Protein AF-A0A501WEY7-F1 (afdb_monomer)

Secondary structure (DSSP, 8-state):
---TTTTSPP-TTSPP--EEEE---SSPPPSS--SEEEEEE-EEEEEEETTS-EEEEEEEPTTEEE---EEEE-STT---EEEEEE-

Sequence (87 aa):
MTDLFKHHARGLSSPAENAVAIVPDDAADLATAPRALFVGQGGDLALTLLGGDTVTFGNVPAGSLLPVRAIRVRASGTTAARILGLW

Organism: NCBI:txid2589815

Mean predicted aligned error: 2.23 Å

Foldseek 3Di:
DDDPCPPPDDDLPDFFPDKDFDDAAAPDWDPAFFQKKAFQQWAKWWFQAPVRDTDIDGGGHHRDIGRTGGRGGHPPRDPTHRMMGTD

pLDDT: mean 97.82, std 1.47, range [87.88, 98.88]

Nearest PDB structures (foldseek):
  6tb9-assembly1_E3  TM=9.503E-01  e=1.795E-08  Rhodobacter capsulatus
  8cjz-assembly1_h  TM=7.562E-01  e=4.131E-04  Ribes
  6hq4-assembly1_B  TM=4.101E-01  e=2.364E-01  Bdellovibrio bacteriovorus HD100
  6hq4-assembly1_A  TM=3.929E-01  e=2.232E-01  Bdellovibrio bacteriovorus HD100
  6hq3-assembly1_A  TM=4.071E-01  e=5.621E-01  Bdellovibrio bacteriovorus HD100

Radius of gyration: 13.61 Å; Cα contacts (8 Å, |Δi|>4): 203; chains: 1; bounding box: 27×24×42 Å

Solvent-accessible surface area (backbone atoms only — not comparable to full-atom values): 4894 Å² total; per-residue (Å²): 135,89,68,92,59,78,84,58,87,83,56,87,86,48,84,62,85,45,74,43,83,54,78,59,31,78,86,56,66,51,98,64,62,27,49,22,36,38,26,60,33,41,27,23,44,16,33,30,32,73,91,70,53,72,51,67,46,71,70,40,54,54,72,38,76,43,82,46,43,37,32,24,46,24,40,70,72,35,64,37,37,70,31,29,35,27,66

InterPro domains:
  IPR061180 Spike base protein Rcc01079-like [NF048002] (3-87)

Structure (mmCIF, N/CA/C/O backbone):
data_AF-A0A501WEY7-F1
#
_entry.id   AF-A0A501WEY7-F1
#
loop_
_atom_site.group_PDB
_atom_site.id
_atom_site.type_symbol
_atom_site.label_atom_id
_atom_site.label_alt_id
_atom_site.label_comp_id
_atom_site.label_asym_id
_atom_site.label_entity_id
_atom_site.label_seq_id
_atom_site.pdbx_PDB_ins_code
_atom_site.Cartn_x
_atom_site.Cartn_y
_atom_site.Cartn_z
_atom_site.occupancy
_atom_site.B_iso_or_equiv
_atom_site.auth_seq_id
_atom_site.auth_comp_id
_atom_site.auth_asym_id
_atom_site.auth_atom_id
_atom_site.pdbx_PDB_model_num
ATOM 1 N N . MET A 1 1 ? 0.137 -4.310 -28.691 1.00 87.88 1 MET A N 1
ATOM 2 C CA . MET A 1 1 ? 0.615 -2.974 -28.280 1.00 87.88 1 MET A CA 1
ATOM 3 C C . MET A 1 1 ? 2.128 -2.962 -28.399 1.00 87.88 1 MET A C 1
ATOM 5 O O . MET A 1 1 ? 2.742 -3.944 -27.998 1.00 87.88 1 MET A O 1
ATOM 9 N N . THR A 1 2 ? 2.718 -1.914 -28.969 1.00 95.88 2 THR A N 1
ATOM 10 C CA . THR A 1 2 ? 4.180 -1.775 -29.035 1.00 95.88 2 THR A CA 1
ATOM 11 C C . THR A 1 2 ? 4.658 -1.046 -27.786 1.00 95.88 2 THR A C 1
ATOM 13 O O . THR A 1 2 ? 4.274 0.100 -27.573 1.00 95.88 2 THR A O 1
ATOM 16 N N . ASP A 1 3 ? 5.479 -1.706 -26.972 1.00 95.81 3 ASP A N 1
ATOM 17 C CA . ASP A 1 3 ? 6.149 -1.086 -25.827 1.00 95.81 3 ASP A CA 1
ATOM 18 C C . ASP A 1 3 ? 7.549 -0.607 -26.239 1.00 95.81 3 ASP A C 1
ATOM 20 O O . ASP A 1 3 ? 8.437 -1.413 -26.539 1.00 95.81 3 ASP A O 1
ATOM 24 N N . LEU A 1 4 ? 7.728 0.715 -26.275 1.00 96.94 4 LEU A N 1
ATOM 25 C CA . LEU A 1 4 ? 9.000 1.361 -26.606 1.00 96.94 4 LEU A CA 1
ATOM 26 C C . LEU A 1 4 ? 10.041 1.221 -25.486 1.00 96.94 4 LEU A C 1
ATOM 28 O O . LEU A 1 4 ? 11.232 1.364 -25.747 1.00 96.94 4 LEU A O 1
ATOM 32 N N . PHE A 1 5 ? 9.611 0.901 -24.263 1.00 95.69 5 PHE A N 1
ATOM 33 C CA . PHE A 1 5 ? 10.462 0.811 -23.080 1.00 95.69 5 PHE A CA 1
ATOM 34 C C . PHE A 1 5 ? 10.801 -0.630 -22.687 1.00 95.69 5 PHE A C 1
ATOM 36 O O . PHE A 1 5 ? 11.502 -0.838 -21.701 1.00 95.69 5 PHE A O 1
ATOM 43 N N . LYS A 1 6 ? 10.412 -1.632 -23.487 1.00 95.62 6 LYS A N 1
ATOM 44 C CA . LYS A 1 6 ? 10.594 -3.066 -23.182 1.00 95.62 6 LYS A CA 1
ATOM 45 C C . LYS A 1 6 ? 12.036 -3.508 -22.891 1.00 95.62 6 LYS A C 1
ATOM 47 O O . LYS A 1 6 ? 12.251 -4.578 -22.328 1.00 95.62 6 LYS A O 1
ATOM 52 N N . HIS A 1 7 ? 13.025 -2.727 -23.332 1.00 96.31 7 HIS A N 1
ATOM 53 C CA . HIS A 1 7 ? 14.453 -2.987 -23.116 1.00 96.31 7 HIS A CA 1
ATOM 54 C C . HIS A 1 7 ? 15.070 -2.123 -22.005 1.00 96.31 7 HIS A C 1
ATOM 56 O O . HIS A 1 7 ? 16.264 -2.235 -21.739 1.00 96.31 7 HIS A O 1
ATOM 62 N N . HIS A 1 8 ? 14.279 -1.273 -21.349 1.00 96.44 8 HIS A N 1
ATOM 63 C CA . HIS A 1 8 ? 14.720 -0.510 -20.190 1.00 96.44 8 HIS A CA 1
ATOM 64 C C . HIS A 1 8 ? 14.671 -1.387 -18.937 1.00 96.44 8 HIS A C 1
ATOM 66 O O . HIS A 1 8 ? 13.732 -2.154 -18.720 1.00 96.44 8 HIS A O 1
ATOM 72 N N . ALA A 1 9 ? 15.690 -1.262 -18.088 1.00 96.00 9 ALA A N 1
ATOM 73 C CA . ALA A 1 9 ? 15.696 -1.925 -16.793 1.00 96.00 9 ALA A CA 1
ATOM 74 C C . ALA A 1 9 ? 14.594 -1.343 -15.890 1.00 96.00 9 ALA A C 1
ATOM 76 O O . ALA A 1 9 ? 14.461 -0.125 -15.759 1.00 96.00 9 ALA A O 1
ATOM 77 N N . ARG A 1 10 ? 13.824 -2.225 -15.244 1.00 96.06 10 ARG A N 1
ATOM 78 C CA . ARG A 1 10 ? 12.798 -1.856 -14.261 1.00 96.06 10 ARG A CA 1
ATOM 79 C C . ARG A 1 10 ? 13.440 -1.721 -12.881 1.00 96.06 10 ARG A C 1
ATOM 81 O O . ARG A 1 10 ? 14.128 -2.633 -12.428 1.00 96.06 10 ARG A O 1
ATOM 88 N N . GLY A 1 11 ? 13.209 -0.592 -12.220 1.00 95.25 11 GLY A N 1
ATOM 89 C CA . GLY A 1 11 ? 13.712 -0.283 -10.882 1.00 95.25 11 GLY A CA 1
ATOM 90 C C . GLY A 1 11 ? 12.603 0.161 -9.929 1.00 95.25 11 GLY A C 1
ATOM 91 O O . GLY A 1 11 ? 11.427 0.204 -10.286 1.00 95.25 11 GLY A O 1
ATOM 92 N N . LEU A 1 12 ? 12.977 0.527 -8.698 1.00 95.50 12 LEU A N 1
ATOM 93 C CA . LEU A 1 12 ? 12.012 0.920 -7.660 1.00 95.50 12 LEU A CA 1
ATOM 94 C C . LEU A 1 12 ? 11.160 2.137 -8.050 1.00 95.50 12 LEU A C 1
ATOM 96 O O . LEU A 1 12 ? 9.991 2.188 -7.681 1.00 95.50 12 LEU A O 1
ATOM 100 N N . SER A 1 13 ? 11.714 3.059 -8.838 1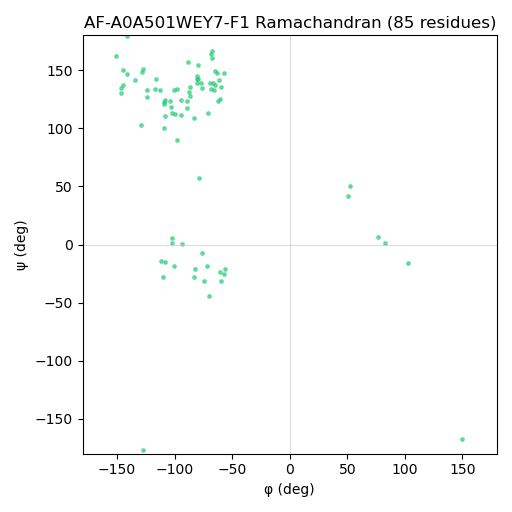.00 95.38 13 SER A N 1
ATOM 101 C CA . SER A 1 13 ? 11.049 4.276 -9.317 1.00 95.38 13 SER A CA 1
ATOM 102 C C . SER A 1 13 ? 10.384 4.147 -10.694 1.00 95.38 13 SER A C 1
ATOM 104 O O . SER A 1 13 ? 9.816 5.123 -11.179 1.00 95.38 13 SER A O 1
ATOM 106 N N . SER A 1 14 ? 10.439 2.980 -11.348 1.00 96.62 14 SER A N 1
ATOM 107 C CA . SER A 1 14 ? 9.797 2.778 -12.657 1.00 96.62 14 SER A CA 1
ATOM 108 C C . SER A 1 14 ? 8.262 2.823 -12.550 1.00 96.62 14 SER A C 1
ATOM 110 O O . SER A 1 14 ? 7.716 2.601 -11.470 1.00 96.62 14 SER A O 1
ATOM 112 N N . PRO A 1 15 ? 7.513 3.058 -13.635 1.00 97.12 15 PRO A N 1
ATOM 113 C CA . PRO A 1 15 ? 6.057 2.897 -13.619 1.00 97.12 15 PRO A CA 1
ATOM 114 C C . PRO A 1 15 ? 5.641 1.481 -13.196 1.00 97.12 15 PRO A C 1
ATOM 116 O O . PRO A 1 15 ? 6.382 0.529 -13.440 1.00 97.12 15 PRO A O 1
ATOM 119 N N . ALA A 1 16 ? 4.498 1.338 -12.521 1.00 97.38 16 ALA A N 1
ATOM 120 C CA . ALA A 1 16 ? 3.932 0.026 -12.211 1.00 97.38 16 ALA A CA 1
ATOM 121 C C . ALA A 1 16 ? 3.280 -0.566 -13.462 1.00 97.38 16 ALA A C 1
ATOM 123 O O . ALA A 1 16 ? 2.543 0.123 -14.166 1.00 97.38 16 ALA A O 1
ATOM 124 N N . GLU A 1 17 ? 3.549 -1.839 -13.721 1.00 96.75 17 GLU A N 1
ATOM 125 C CA . GLU A 1 17 ? 2.977 -2.573 -14.855 1.00 96.75 17 GLU A CA 1
ATOM 126 C C . GLU A 1 17 ? 1.949 -3.602 -14.379 1.00 96.75 17 GLU A C 1
ATOM 128 O O . GLU A 1 17 ? 1.143 -4.091 -15.168 1.00 96.75 17 GLU A O 1
ATOM 133 N N . ASN A 1 18 ? 1.956 -3.903 -13.079 1.00 97.62 18 ASN A N 1
ATOM 134 C CA . ASN A 1 18 ? 1.069 -4.856 -12.442 1.00 97.62 18 ASN A CA 1
ATOM 135 C C . ASN A 1 18 ? 0.371 -4.219 -11.243 1.00 97.62 18 ASN A C 1
ATOM 137 O O . ASN A 1 18 ? 0.908 -3.332 -10.570 1.00 97.62 18 ASN A O 1
ATOM 141 N N . ALA A 1 19 ? -0.828 -4.720 -10.961 1.00 98.31 19 ALA A N 1
ATOM 142 C CA . ALA A 1 19 ? -1.603 -4.355 -9.792 1.00 98.31 19 ALA A CA 1
ATOM 143 C C . ALA A 1 19 ? -2.323 -5.582 -9.230 1.00 98.31 19 ALA A C 1
ATOM 145 O O . ALA A 1 19 ? -2.782 -6.438 -9.988 1.00 98.31 19 ALA A O 1
ATOM 146 N N . VAL A 1 20 ? -2.484 -5.637 -7.911 1.00 98.50 20 VAL A N 1
ATOM 147 C CA . VAL A 1 20 ? -3.345 -6.624 -7.250 1.00 98.50 20 VAL A CA 1
ATOM 148 C C . VAL A 1 20 ? -4.196 -5.949 -6.190 1.00 98.50 20 VAL A C 1
ATOM 150 O O . VAL A 1 20 ? -3.724 -5.055 -5.488 1.00 98.50 20 VAL A O 1
ATOM 153 N N . ALA A 1 21 ? -5.448 -6.380 -6.062 1.00 98.50 21 ALA A N 1
ATOM 154 C CA . ALA A 1 21 ? -6.280 -5.976 -4.941 1.00 98.50 21 ALA A CA 1
ATOM 155 C C . ALA A 1 21 ? -5.746 -6.592 -3.647 1.00 98.50 21 ALA A C 1
ATOM 157 O O . ALA A 1 21 ? -5.442 -7.783 -3.599 1.00 98.50 21 ALA A O 1
ATOM 158 N N . ILE A 1 22 ? -5.645 -5.774 -2.603 1.00 98.62 22 ILE A N 1
ATOM 159 C CA . ILE A 1 22 ? -5.212 -6.213 -1.282 1.00 98.62 22 ILE A CA 1
ATOM 160 C C . ILE A 1 22 ? -6.415 -6.202 -0.348 1.00 98.62 22 ILE A C 1
ATOM 162 O O . ILE A 1 22 ? -7.078 -5.177 -0.176 1.00 98.62 22 ILE A O 1
ATOM 166 N N . VAL A 1 23 ? -6.668 -7.355 0.264 1.00 97.88 23 VAL A N 1
ATOM 167 C CA . VAL A 1 23 ? -7.590 -7.491 1.389 1.00 97.88 23 VAL A CA 1
ATOM 168 C C . VAL A 1 23 ? -6.758 -7.400 2.670 1.00 97.88 23 VAL A C 1
ATOM 170 O O . VAL A 1 23 ? -5.789 -8.151 2.789 1.00 97.88 23 VAL A O 1
ATOM 173 N N . PRO A 1 24 ? -7.079 -6.482 3.597 1.00 98.56 24 PRO A N 1
ATOM 174 C CA . PRO A 1 24 ? -6.391 -6.410 4.878 1.00 98.56 24 PRO A CA 1
ATOM 175 C C . PRO A 1 24 ? -6.513 -7.711 5.682 1.00 98.56 24 PRO A C 1
ATOM 177 O O . PRO A 1 24 ? -7.605 -8.265 5.800 1.00 98.56 24 PRO A O 1
ATOM 180 N N . ASP A 1 25 ? -5.403 -8.163 6.263 1.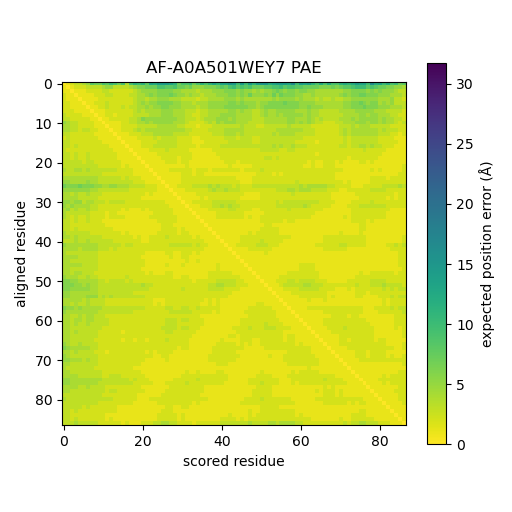00 98.50 25 ASP A N 1
ATOM 181 C CA . ASP A 1 25 ? -5.304 -9.376 7.074 1.00 98.50 25 ASP A CA 1
ATOM 182 C C . ASP A 1 25 ? -4.253 -9.164 8.180 1.00 98.50 25 ASP A C 1
ATOM 184 O O . ASP A 1 25 ? -3.175 -8.614 7.949 1.00 98.50 25 ASP A O 1
ATOM 188 N N . ASP A 1 26 ? -4.571 -9.552 9.414 1.00 98.19 26 ASP A N 1
ATOM 189 C CA . ASP A 1 26 ? -3.654 -9.416 10.553 1.00 98.19 26 ASP A CA 1
ATOM 190 C C . ASP A 1 26 ? -2.628 -10.555 10.648 1.00 98.19 26 ASP A C 1
ATOM 192 O O . ASP A 1 26 ? -1.578 -10.382 11.276 1.00 98.19 26 ASP A O 1
ATOM 196 N N . ALA A 1 27 ? -2.906 -11.703 10.032 1.00 97.00 27 ALA A N 1
ATOM 197 C CA . ALA A 1 27 ? -2.134 -12.935 10.145 1.00 97.00 27 ALA A CA 1
ATOM 198 C C . ALA A 1 27 ? -1.369 -13.300 8.864 1.00 97.00 27 ALA A C 1
ATOM 200 O O . ALA A 1 27 ? -0.321 -13.939 8.961 1.00 97.00 27 ALA A O 1
ATOM 201 N N . ALA A 1 28 ? -1.856 -12.895 7.690 1.00 97.38 28 ALA A N 1
ATOM 202 C CA . ALA A 1 28 ? -1.245 -13.238 6.408 1.00 97.38 28 ALA A CA 1
ATOM 203 C C . ALA A 1 28 ? -0.398 -12.098 5.823 1.00 97.38 28 ALA A C 1
ATOM 205 O O . ALA A 1 28 ? -0.837 -10.953 5.734 1.00 97.38 28 ALA A O 1
ATOM 206 N N . ASP A 1 29 ? 0.812 -12.429 5.368 1.00 98.25 29 ASP A N 1
ATOM 207 C CA . ASP A 1 29 ? 1.620 -11.525 4.549 1.00 98.25 29 ASP A CA 1
ATOM 208 C C . ASP A 1 29 ? 1.171 -11.541 3.086 1.00 98.25 29 ASP A C 1
ATOM 210 O O . ASP A 1 29 ? 0.633 -12.524 2.569 1.00 98.25 29 ASP A O 1
ATOM 214 N N . LEU A 1 30 ? 1.441 -10.439 2.393 1.00 98.06 30 LEU A N 1
ATOM 215 C CA . LEU A 1 30 ? 1.271 -10.329 0.954 1.00 98.06 30 LEU A CA 1
ATOM 216 C C . LEU A 1 30 ? 2.242 -11.281 0.248 1.00 98.06 30 LEU A C 1
ATOM 218 O O . LEU A 1 30 ? 3.432 -11.316 0.555 1.00 98.06 30 LEU A O 1
ATOM 222 N N . ALA A 1 31 ? 1.760 -11.983 -0.780 1.00 97.06 31 ALA A N 1
ATOM 223 C CA . ALA A 1 31 ? 2.586 -12.894 -1.578 1.00 97.06 31 ALA A CA 1
ATOM 224 C C . ALA A 1 31 ? 3.769 -12.192 -2.277 1.00 97.06 31 ALA A C 1
ATOM 226 O O . ALA A 1 31 ? 4.757 -12.823 -2.649 1.00 97.06 31 ALA A O 1
ATOM 227 N N . THR A 1 32 ? 3.672 -10.882 -2.503 1.00 96.12 32 THR A N 1
ATOM 228 C CA . THR A 1 32 ? 4.743 -10.053 -3.060 1.00 96.12 32 THR A CA 1
ATOM 229 C C . THR A 1 32 ? 4.653 -8.664 -2.448 1.00 96.12 32 THR A C 1
ATOM 231 O O . THR A 1 32 ? 3.581 -8.062 -2.446 1.00 96.12 32 THR A O 1
ATOM 234 N N . ALA A 1 33 ? 5.775 -8.141 -1.948 1.00 97.75 33 ALA A N 1
ATOM 235 C CA . ALA A 1 33 ? 5.839 -6.775 -1.442 1.00 97.75 33 ALA A CA 1
ATOM 236 C C . ALA A 1 33 ? 5.754 -5.781 -2.618 1.00 97.75 33 ALA A C 1
ATOM 238 O O . ALA A 1 33 ? 6.697 -5.730 -3.422 1.00 97.75 33 ALA A O 1
ATOM 239 N N . PRO A 1 34 ? 4.675 -4.984 -2.739 1.00 98.38 34 PRO A N 1
ATOM 240 C CA . PRO A 1 34 ? 4.542 -4.021 -3.821 1.00 98.38 34 PRO A CA 1
ATOM 241 C C . PRO A 1 34 ? 5.572 -2.892 -3.691 1.00 98.38 34 PRO A C 1
ATOM 243 O O . PRO A 1 34 ? 6.213 -2.707 -2.652 1.00 98.38 34 PRO A O 1
ATOM 246 N N . ARG A 1 35 ? 5.734 -2.114 -4.764 1.00 98.38 35 ARG A N 1
ATOM 247 C CA . ARG A 1 35 ? 6.548 -0.888 -4.775 1.00 98.38 35 ARG A CA 1
ATOM 248 C C . ARG A 1 35 ? 5.770 0.318 -4.250 1.00 98.38 35 ARG A C 1
ATOM 250 O O . ARG A 1 35 ? 6.380 1.232 -3.701 1.00 98.38 35 ARG A O 1
ATOM 257 N N . ALA A 1 36 ? 4.448 0.303 -4.404 1.00 98.62 36 ALA A N 1
ATOM 258 C CA . ALA A 1 36 ? 3.543 1.314 -3.874 1.00 98.62 36 ALA A CA 1
ATOM 259 C C . ALA A 1 36 ? 2.157 0.727 -3.567 1.00 98.62 36 ALA A C 1
ATOM 261 O O . ALA A 1 36 ? 1.784 -0.323 -4.095 1.00 98.62 36 ALA A O 1
ATOM 262 N N . LEU A 1 37 ? 1.382 1.444 -2.755 1.00 98.75 37 LEU A N 1
ATOM 263 C CA . LEU A 1 37 ? -0.033 1.183 -2.512 1.00 98.75 37 LEU A CA 1
ATOM 264 C C . LEU A 1 37 ? -0.880 2.321 -3.085 1.00 98.75 37 LEU A C 1
ATOM 266 O O . LEU A 1 37 ? -0.594 3.490 -2.830 1.00 98.75 37 LEU A O 1
ATOM 270 N N . PHE A 1 38 ? -1.939 1.992 -3.819 1.00 98.81 38 PHE A N 1
ATOM 271 C CA . PHE A 1 38 ? -3.002 2.939 -4.153 1.00 98.81 38 PHE A CA 1
ATOM 272 C C . PHE A 1 38 ? -4.174 2.764 -3.189 1.00 98.81 38 PHE A C 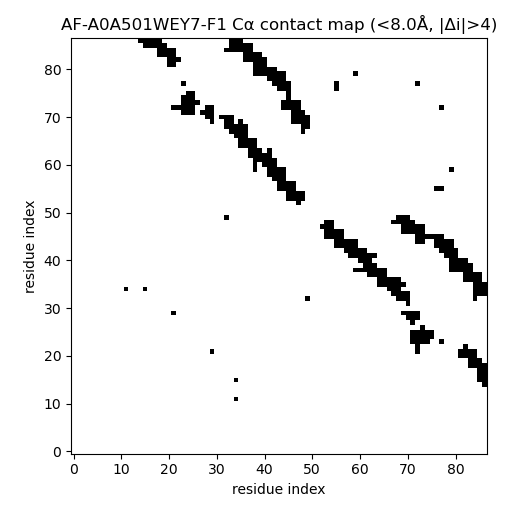1
ATOM 274 O O . PHE A 1 38 ? -4.610 1.638 -2.951 1.00 98.81 38 PHE A O 1
ATOM 281 N N . VAL A 1 39 ? -4.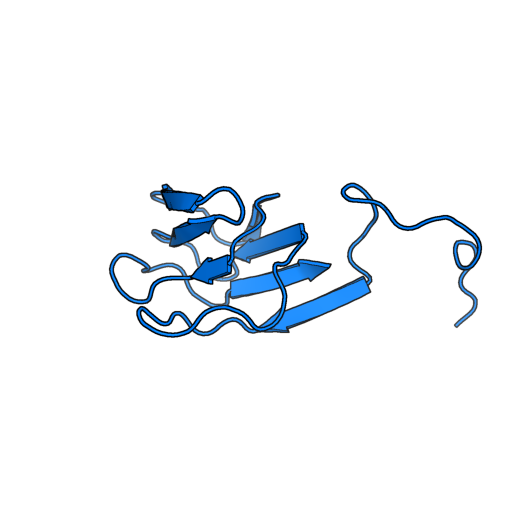696 3.870 -2.660 1.00 98.81 39 VAL A N 1
ATOM 282 C CA . VAL A 1 39 ? -5.800 3.883 -1.694 1.00 98.81 39 VAL A CA 1
ATOM 283 C C . VAL A 1 39 ? -7.058 4.425 -2.362 1.00 98.81 39 VAL A C 1
ATOM 285 O O . VAL A 1 39 ? -7.217 5.632 -2.520 1.00 98.81 39 VAL A O 1
ATOM 288 N N . GLY A 1 40 ? -7.969 3.542 -2.775 1.00 98.69 40 GLY A N 1
ATOM 289 C CA . GLY A 1 40 ? -9.184 3.943 -3.489 1.00 98.69 40 GLY A CA 1
ATOM 290 C C . GLY A 1 40 ? -10.254 4.587 -2.601 1.00 98.69 40 GLY A C 1
ATOM 291 O O . GLY A 1 40 ? -10.990 5.454 -3.065 1.00 98.69 40 GLY A O 1
ATOM 292 N N . GLN A 1 41 ? -10.338 4.193 -1.330 1.00 98.69 41 GLN A N 1
ATOM 293 C CA . GLN A 1 41 ? -11.155 4.848 -0.309 1.00 98.69 41 GLN A CA 1
ATOM 294 C C . GLN A 1 41 ? -10.258 5.243 0.861 1.00 98.69 41 GLN A C 1
ATOM 296 O O . GLN A 1 41 ? -9.554 4.398 1.409 1.00 98.69 41 GLN A O 1
ATOM 301 N N . GLY A 1 42 ? -10.310 6.520 1.239 1.00 98.44 42 GLY A N 1
ATOM 302 C CA . GLY A 1 42 ? -9.505 7.060 2.327 1.00 98.44 42 GLY A CA 1
ATOM 303 C C . GLY A 1 42 ? -9.899 6.536 3.706 1.00 98.44 42 GLY A C 1
ATOM 304 O O . GLY A 1 42 ? -10.981 5.971 3.888 1.00 98.44 42 GLY A O 1
ATOM 305 N N . GLY A 1 43 ? -9.000 6.743 4.660 1.00 98.75 43 GLY A N 1
ATOM 306 C CA . GLY A 1 43 ? -9.088 6.261 6.034 1.00 98.75 43 GLY A CA 1
ATOM 307 C C . GLY A 1 43 ? -7.697 5.997 6.603 1.00 98.75 43 GLY A C 1
ATOM 308 O O . GLY A 1 43 ? -6.686 6.383 6.016 1.00 98.75 43 GLY A O 1
ATOM 309 N N . ASP A 1 44 ? -7.644 5.312 7.732 1.00 98.88 44 ASP A N 1
ATOM 310 C CA . ASP A 1 44 ? -6.395 4.872 8.340 1.00 98.88 44 ASP A CA 1
ATOM 311 C C . ASP A 1 44 ? -5.895 3.611 7.638 1.00 98.88 44 ASP A C 1
ATOM 313 O O . ASP A 1 44 ? -6.687 2.750 7.244 1.00 98.88 44 ASP A O 1
ATOM 317 N N . LEU A 1 45 ? -4.581 3.503 7.467 1.00 98.88 45 LEU A N 1
ATOM 318 C CA . LEU A 1 45 ? -3.932 2.376 6.812 1.00 98.88 45 LEU A CA 1
ATOM 319 C C . LEU A 1 45 ? -2.809 1.841 7.703 1.00 98.88 45 LEU A C 1
ATOM 321 O O . LEU A 1 45 ? -1.729 2.431 7.784 1.00 98.88 45 LEU A O 1
ATOM 325 N N . ALA A 1 46 ? -3.073 0.720 8.368 1.00 98.81 46 ALA A N 1
ATOM 326 C CA . ALA A 1 46 ? -2.115 0.034 9.221 1.00 98.81 46 ALA A CA 1
ATOM 327 C C . ALA A 1 46 ? -1.308 -0.982 8.404 1.00 98.81 46 ALA A C 1
ATOM 329 O O . ALA A 1 46 ? -1.860 -1.879 7.765 1.00 98.81 46 ALA A O 1
ATOM 330 N N . LEU A 1 47 ? 0.015 -0.846 8.425 1.00 98.81 47 LEU A N 1
ATOM 331 C CA . LEU A 1 47 ? 0.938 -1.616 7.599 1.00 98.81 47 LEU A CA 1
ATOM 332 C C . LEU A 1 47 ? 2.027 -2.258 8.451 1.00 98.81 47 LEU A C 1
ATOM 334 O O . LEU A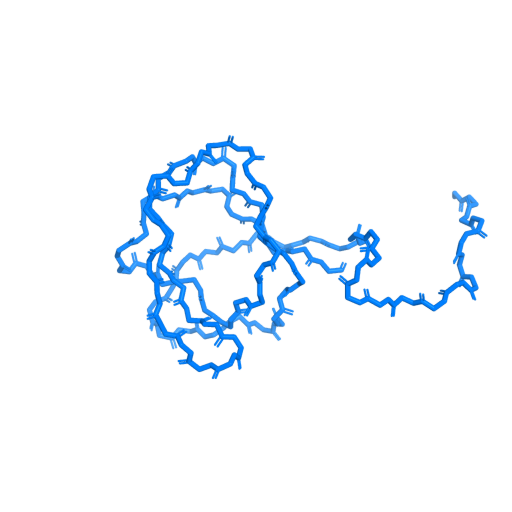 1 47 ? 2.497 -1.664 9.420 1.00 98.81 47 LEU A O 1
ATOM 338 N N . THR A 1 48 ? 2.499 -3.421 8.013 1.00 98.69 48 THR A N 1
ATOM 339 C CA . THR A 1 48 ? 3.859 -3.876 8.315 1.00 98.69 48 THR A CA 1
ATOM 340 C C . THR A 1 48 ? 4.696 -3.692 7.056 1.00 98.69 48 THR A C 1
ATOM 342 O O . THR A 1 48 ? 4.331 -4.174 5.980 1.00 98.69 48 THR A O 1
ATOM 345 N N . LEU A 1 49 ? 5.789 -2.944 7.164 1.00 98.69 49 LEU A N 1
ATOM 346 C CA . LEU A 1 49 ? 6.680 -2.605 6.061 1.00 98.69 49 LEU A CA 1
ATOM 347 C C . LEU A 1 49 ? 7.766 -3.668 5.883 1.00 98.69 49 LEU A C 1
ATOM 349 O O . LEU A 1 49 ? 8.128 -4.371 6.821 1.00 98.69 49 LEU A O 1
ATOM 353 N N . LEU A 1 50 ? 8.334 -3.752 4.679 1.00 98.31 50 LEU A N 1
ATOM 354 C CA . LEU A 1 50 ? 9.405 -4.693 4.331 1.00 98.31 50 LEU A CA 1
ATOM 355 C C . LEU A 1 50 ? 10.649 -4.552 5.225 1.00 98.31 50 LEU A C 1
ATOM 357 O O . LEU A 1 50 ? 11.383 -5.517 5.395 1.00 98.31 50 LEU A O 1
ATOM 361 N N . GLY A 1 51 ? 10.874 -3.367 5.801 1.00 97.81 51 GLY A N 1
ATOM 362 C CA . GLY A 1 51 ? 11.946 -3.119 6.770 1.00 97.81 51 GLY A CA 1
ATOM 363 C C . GLY A 1 51 ? 11.683 -3.664 8.180 1.00 97.81 51 GLY A C 1
ATOM 364 O O . GLY A 1 51 ? 12.586 -3.622 9.005 1.00 97.81 51 GLY A O 1
ATOM 365 N N . GLY A 1 52 ? 10.479 -4.176 8.461 1.00 96.88 52 GLY A N 1
ATOM 366 C CA . GLY A 1 52 ? 10.073 -4.727 9.760 1.00 96.88 52 GLY A CA 1
ATOM 367 C C . GLY A 1 52 ? 9.187 -3.801 10.602 1.00 96.88 52 GLY A C 1
ATOM 368 O O . GLY A 1 52 ? 8.515 -4.273 11.519 1.00 96.88 52 GLY A O 1
ATOM 369 N N . ASP A 1 53 ? 9.123 -2.508 10.275 1.00 98.31 53 ASP A N 1
ATOM 370 C CA . ASP A 1 53 ? 8.309 -1.543 11.017 1.00 98.31 53 ASP A CA 1
ATOM 371 C C . ASP A 1 53 ? 6.812 -1.824 10.874 1.00 98.31 53 ASP A C 1
ATOM 373 O O . ASP A 1 53 ? 6.313 -2.099 9.780 1.00 98.31 53 ASP A O 1
ATOM 377 N N . THR A 1 54 ? 6.077 -1.686 11.977 1.00 98.31 54 THR A N 1
ATOM 378 C CA . THR A 1 54 ? 4.611 -1.655 11.969 1.00 98.31 54 THR A CA 1
ATOM 379 C C . THR A 1 54 ? 4.140 -0.246 12.297 1.00 98.31 54 THR A C 1
ATOM 381 O O . THR A 1 54 ? 4.488 0.299 13.341 1.00 98.31 54 THR A O 1
ATOM 384 N N . VAL A 1 55 ? 3.361 0.349 11.397 1.00 98.50 55 VAL A N 1
ATOM 385 C CA . VAL A 1 55 ? 2.962 1.760 11.460 1.00 98.50 55 VAL A CA 1
ATOM 386 C C . VAL A 1 55 ? 1.546 1.945 10.925 1.00 98.50 55 VAL A C 1
ATOM 388 O O . VAL A 1 55 ? 1.115 1.223 10.027 1.00 98.50 55 VAL A O 1
ATOM 391 N N . THR A 1 56 ? 0.839 2.947 11.443 1.00 98.69 56 THR A N 1
ATOM 392 C CA . THR A 1 56 ? -0.450 3.386 10.905 1.00 98.69 56 THR A CA 1
ATOM 393 C C . THR A 1 56 ? -0.292 4.744 10.242 1.00 98.69 56 THR A C 1
ATOM 395 O O . THR A 1 56 ? 0.096 5.720 10.883 1.00 98.69 56 THR A O 1
ATOM 398 N N . PHE A 1 57 ? -0.618 4.811 8.956 1.00 98.62 57 PHE A N 1
ATOM 399 C CA . PHE A 1 57 ? -0.788 6.066 8.236 1.00 98.62 57 PHE A CA 1
ATOM 400 C C . PHE A 1 57 ? -2.210 6.556 8.505 1.00 98.62 57 PHE A C 1
ATOM 402 O O . PHE A 1 57 ? -3.169 5.939 8.045 1.00 98.62 57 PHE A O 1
ATOM 409 N N . GLY A 1 58 ? -2.351 7.621 9.291 1.00 98.50 58 GLY A N 1
ATOM 410 C CA . GLY A 1 58 ? -3.660 8.168 9.648 1.00 98.50 58 GLY A CA 1
ATOM 411 C C . GLY A 1 58 ? -4.246 9.058 8.552 1.00 98.50 58 GLY A C 1
ATOM 412 O O . GLY A 1 58 ? -3.506 9.800 7.905 1.00 98.50 58 GLY A O 1
ATOM 413 N N . ASN A 1 59 ? -5.571 9.025 8.384 1.00 98.12 59 ASN A N 1
ATOM 414 C CA . ASN A 1 59 ? -6.324 9.900 7.475 1.00 98.12 59 ASN A CA 1
ATOM 415 C C . ASN A 1 59 ? -5.765 9.949 6.042 1.00 98.12 59 ASN A C 1
ATOM 417 O O . ASN A 1 59 ? -5.691 11.018 5.430 1.00 98.12 59 ASN A O 1
ATOM 421 N N . VAL A 1 60 ? -5.364 8.802 5.489 1.00 98.69 60 VAL A N 1
ATOM 422 C CA . VAL A 1 60 ? -4.896 8.727 4.104 1.00 98.69 60 VAL A CA 1
ATOM 423 C C . VAL A 1 60 ? -6.040 9.140 3.172 1.00 98.69 60 VAL A C 1
ATOM 425 O O . VAL A 1 60 ? -7.108 8.525 3.221 1.00 98.69 60 VAL A O 1
ATOM 428 N N . PRO A 1 61 ? -5.862 10.154 2.306 1.00 98.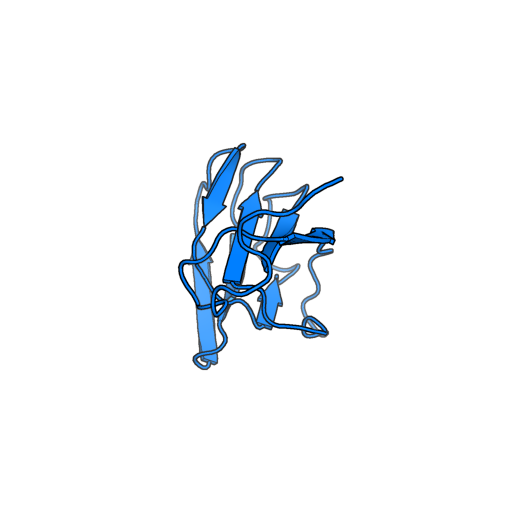69 61 PRO A N 1
ATOM 429 C CA . PRO A 1 61 ? -6.908 10.566 1.375 1.00 98.69 61 PRO A CA 1
ATOM 430 C C . PRO A 1 61 ? -7.235 9.481 0.339 1.00 98.69 61 PRO A C 1
ATOM 432 O O . PRO A 1 61 ? -6.357 8.734 -0.100 1.00 98.69 61 PRO A O 1
ATOM 435 N N . ALA A 1 62 ? -8.486 9.434 -0.123 1.00 98.56 62 ALA A N 1
ATOM 436 C CA . ALA A 1 62 ? -8.847 8.638 -1.296 1.00 98.56 62 ALA A CA 1
ATOM 437 C C . ALA A 1 62 ? -8.080 9.125 -2.540 1.00 98.56 62 ALA A C 1
ATOM 439 O O . ALA A 1 62 ? -7.887 10.325 -2.728 1.00 98.56 62 ALA A O 1
ATOM 440 N N . GLY A 1 63 ? -7.653 8.198 -3.393 1.00 98.44 63 GLY A N 1
ATOM 441 C CA . GLY A 1 63 ? -6.816 8.478 -4.560 1.00 98.44 63 GLY A CA 1
ATOM 442 C C . GLY A 1 63 ? -5.317 8.586 -4.258 1.00 98.44 63 GLY A C 1
ATOM 443 O O . GLY A 1 63 ? -4.541 8.841 -5.178 1.00 98.44 63 GLY A O 1
ATOM 444 N N . SER A 1 64 ? -4.888 8.391 -3.007 1.00 98.56 64 SER A N 1
ATOM 445 C CA . SER A 1 64 ? -3.471 8.499 -2.640 1.00 98.56 64 SER A CA 1
ATOM 446 C C . SER A 1 64 ? -2.635 7.365 -3.222 1.00 98.56 64 SER A C 1
ATOM 448 O O . SER A 1 64 ? -3.029 6.198 -3.173 1.00 98.56 64 SER A O 1
ATOM 450 N N . LEU A 1 65 ? -1.439 7.714 -3.696 1.00 98.31 65 LEU A N 1
ATOM 451 C CA . LEU A 1 65 ? -0.384 6.777 -4.063 1.00 98.31 65 LEU A CA 1
ATOM 452 C C . LEU A 1 65 ? 0.734 6.855 -3.018 1.00 98.31 65 LEU A C 1
ATOM 454 O O . LEU A 1 65 ? 1.447 7.853 -2.941 1.00 98.31 65 LEU A O 1
ATOM 458 N N . LEU A 1 66 ? 0.886 5.806 -2.216 1.00 98.19 66 LEU A N 1
ATOM 459 C CA . LEU A 1 66 ? 1.901 5.721 -1.170 1.00 98.19 66 LE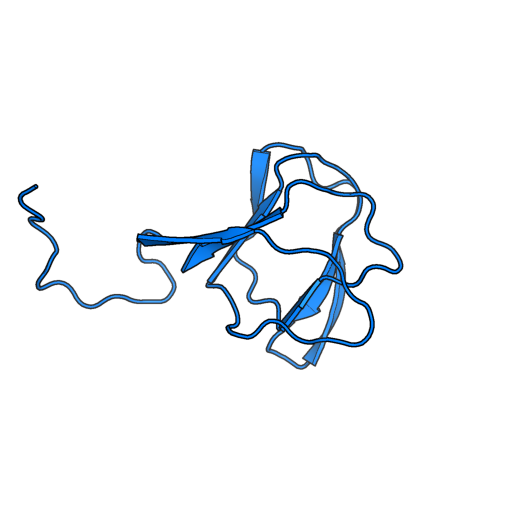U A CA 1
ATOM 460 C C . LEU A 1 66 ? 3.089 4.886 -1.670 1.00 98.19 66 LEU A C 1
ATOM 462 O O . LEU A 1 66 ? 2.928 3.676 -1.843 1.00 98.19 66 LEU A O 1
ATOM 466 N N . PRO A 1 67 ? 4.284 5.469 -1.883 1.00 97.81 67 PRO A N 1
ATOM 467 C CA . PRO A 1 67 ? 5.474 4.744 -2.336 1.00 97.81 67 PRO A CA 1
ATOM 468 C C . PRO A 1 67 ? 6.145 3.993 -1.173 1.00 97.81 67 PRO A C 1
A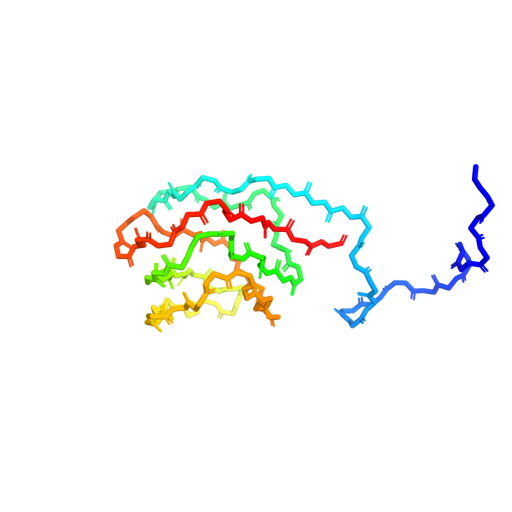TOM 470 O O . PRO A 1 67 ? 7.305 4.224 -0.835 1.00 97.81 67 PRO A O 1
ATOM 473 N N . VAL A 1 68 ? 5.384 3.113 -0.521 1.00 97.81 68 VAL A N 1
ATOM 474 C CA . VAL A 1 68 ? 5.826 2.288 0.605 1.00 97.81 68 VAL A CA 1
ATOM 475 C C . VAL A 1 68 ? 5.775 0.816 0.224 1.00 97.81 68 VAL A C 1
ATOM 477 O O . VAL A 1 68 ? 4.862 0.359 -0.464 1.00 97.81 68 VAL A O 1
ATOM 480 N N . ARG A 1 69 ? 6.761 0.057 0.700 1.00 98.25 69 ARG A N 1
ATOM 481 C CA . ARG A 1 69 ? 6.858 -1.382 0.449 1.00 98.25 69 ARG A CA 1
ATOM 482 C C . ARG A 1 69 ? 6.302 -2.133 1.647 1.00 98.25 69 ARG A C 1
ATOM 484 O O . ARG A 1 69 ? 7.035 -2.405 2.593 1.00 98.25 69 ARG A O 1
ATOM 491 N N . ALA A 1 70 ? 5.004 -2.412 1.628 1.00 98.31 70 ALA A N 1
ATOM 492 C CA . ALA A 1 70 ? 4.346 -3.191 2.672 1.00 98.31 70 ALA A CA 1
ATOM 493 C C . ALA A 1 70 ? 4.563 -4.696 2.458 1.00 98.31 70 ALA A C 1
ATOM 495 O O . ALA A 1 70 ? 4.548 -5.172 1.328 1.00 98.31 70 ALA A O 1
ATOM 496 N N . ILE A 1 71 ? 4.737 -5.449 3.539 1.00 98.50 71 ILE A N 1
ATOM 497 C CA . ILE A 1 71 ? 4.609 -6.915 3.536 1.00 98.50 71 ILE A CA 1
ATOM 498 C C . ILE A 1 71 ? 3.259 -7.360 4.089 1.00 98.50 71 ILE A C 1
ATOM 500 O O . ILE A 1 71 ? 2.827 -8.463 3.788 1.00 98.50 71 ILE A O 1
ATOM 504 N N . ARG A 1 72 ? 2.561 -6.492 4.830 1.00 98.69 72 ARG A N 1
ATOM 505 C CA . ARG A 1 72 ? 1.209 -6.740 5.333 1.00 98.69 72 ARG A CA 1
ATOM 506 C C . ARG A 1 72 ? 0.404 -5.453 5.342 1.00 98.69 72 ARG A C 1
ATOM 508 O O . ARG A 1 72 ? 0.910 -4.415 5.768 1.00 98.69 72 ARG A O 1
ATOM 515 N N . VAL A 1 73 ? -0.850 -5.538 4.912 1.00 98.69 73 VAL A N 1
ATOM 516 C CA . VAL A 1 73 ? -1.878 -4.544 5.235 1.00 98.69 73 VAL A CA 1
ATOM 517 C C . VAL A 1 73 ? -2.723 -5.162 6.332 1.00 98.69 73 VAL A C 1
ATOM 519 O O . VAL A 1 73 ? -3.373 -6.173 6.099 1.00 98.69 73 VAL A O 1
ATOM 522 N N . ARG A 1 74 ? -2.666 -4.597 7.531 1.00 98.75 74 ARG A N 1
ATOM 523 C CA . ARG A 1 74 ? -3.303 -5.165 8.720 1.00 98.75 74 ARG A CA 1
ATOM 524 C C . ARG A 1 74 ? -4.799 -4.890 8.691 1.00 98.75 74 ARG A C 1
ATOM 526 O O . ARG A 1 74 ? -5.198 -3.782 8.339 1.00 98.75 74 ARG A O 1
ATOM 533 N N . ALA A 1 75 ? -5.623 -5.862 9.075 1.00 98.69 75 ALA A N 1
ATOM 534 C CA . ALA A 1 75 ? -7.061 -5.639 9.226 1.00 98.69 75 ALA A CA 1
ATOM 535 C C . ALA A 1 75 ? -7.337 -4.734 10.438 1.00 98.69 75 ALA A C 1
ATOM 537 O O . ALA A 1 75 ? -8.081 -3.756 10.345 1.00 98.69 75 ALA A O 1
ATOM 538 N N . SER A 1 76 ? -6.661 -5.005 11.556 1.00 98.44 76 SER A N 1
ATOM 539 C CA . SER A 1 76 ? -6.642 -4.142 12.732 1.00 98.44 76 SER A CA 1
ATOM 540 C C . SER A 1 76 ? -6.071 -2.757 12.406 1.00 98.44 76 SER A C 1
ATOM 542 O O . SER A 1 76 ? -4.953 -2.622 11.910 1.00 98.44 76 SER A O 1
ATOM 544 N N . GLY A 1 77 ? -6.840 -1.709 12.713 1.00 97.94 77 GLY A N 1
ATOM 545 C CA . GLY A 1 77 ? -6.418 -0.316 12.528 1.00 97.94 77 GLY A CA 1
ATOM 546 C C . GLY A 1 77 ? -6.465 0.204 11.087 1.00 97.94 77 GLY A C 1
ATOM 547 O O . GLY A 1 77 ? -6.033 1.332 10.863 1.00 97.94 77 GLY A O 1
ATOM 548 N N . THR A 1 78 ? -6.994 -0.567 10.129 1.00 98.81 78 THR A N 1
ATOM 549 C CA . THR A 1 78 ? -7.218 -0.099 8.753 1.00 98.81 78 THR A CA 1
ATOM 550 C C . THR A 1 78 ? -8.696 0.204 8.523 1.00 98.81 78 THR A C 1
ATOM 552 O O . THR A 1 78 ? -9.544 -0.682 8.607 1.00 98.81 78 THR A O 1
ATOM 555 N N . THR A 1 79 ? -9.009 1.460 8.205 1.00 98.81 79 THR A N 1
ATOM 556 C CA . THR A 1 79 ? -10.344 1.907 7.761 1.00 98.81 79 THR A CA 1
ATOM 557 C C . THR A 1 79 ? -10.356 2.351 6.297 1.00 98.81 79 THR A C 1
ATOM 559 O O . THR A 1 79 ? -11.425 2.461 5.691 1.00 98.81 79 THR A O 1
ATOM 562 N N . ALA A 1 80 ? -9.176 2.560 5.703 1.00 98.69 80 ALA A N 1
ATOM 563 C CA . ALA A 1 80 ? -9.011 2.702 4.265 1.00 98.69 80 ALA A CA 1
ATOM 564 C C . ALA A 1 80 ? -9.413 1.409 3.534 1.00 98.69 80 ALA A C 1
ATOM 566 O O . ALA A 1 80 ? -9.225 0.300 4.034 1.00 98.69 80 ALA A O 1
ATOM 567 N N . ALA A 1 81 ? -9.941 1.541 2.319 1.00 98.50 81 ALA A N 1
ATOM 568 C CA . ALA A 1 81 ? -10.383 0.401 1.518 1.00 98.50 81 ALA A CA 1
ATOM 569 C C . ALA A 1 81 ? -10.049 0.589 0.034 1.00 98.50 81 ALA A C 1
ATOM 571 O O . ALA A 1 81 ? -9.485 1.606 -0.376 1.00 98.50 81 ALA A O 1
ATOM 572 N N . ARG A 1 82 ? -10.407 -0.409 -0.789 1.00 98.50 82 ARG A N 1
ATOM 573 C CA . ARG A 1 82 ? -10.087 -0.451 -2.231 1.00 98.50 82 ARG A CA 1
ATOM 574 C C . ARG A 1 82 ? -8.586 -0.243 -2.466 1.00 98.50 82 ARG A C 1
ATOM 576 O O . ARG A 1 82 ? -8.178 0.628 -3.233 1.00 98.50 82 ARG A O 1
ATOM 583 N N . ILE A 1 83 ? -7.784 -1.013 -1.734 1.00 98.81 83 ILE A N 1
ATOM 584 C CA . ILE A 1 83 ? -6.328 -0.907 -1.724 1.00 98.81 83 ILE A CA 1
ATOM 585 C C . ILE A 1 83 ? -5.768 -1.769 -2.852 1.00 98.81 83 ILE A C 1
ATOM 587 O O . ILE A 1 83 ? -6.144 -2.936 -2.987 1.00 98.81 83 ILE A O 1
ATOM 591 N N . LEU A 1 84 ? -4.861 -1.204 -3.646 1.00 98.81 84 LEU A N 1
ATOM 592 C CA . LEU A 1 84 ? -4.115 -1.942 -4.663 1.00 98.81 84 LEU A CA 1
ATOM 593 C C . LEU A 1 84 ? -2.623 -1.921 -4.340 1.00 98.81 84 LEU A C 1
ATOM 595 O O . LEU A 1 84 ? -2.075 -0.857 -4.063 1.00 98.81 84 LEU A O 1
ATOM 599 N N . GLY A 1 85 ? -1.960 -3.071 -4.429 1.00 98.69 85 GLY A N 1
ATOM 600 C CA . GLY A 1 85 ? -0.501 -3.152 -4.491 1.00 98.69 85 GLY A CA 1
ATOM 601 C C . GLY A 1 85 ? -0.026 -3.012 -5.931 1.00 98.69 85 GLY A C 1
ATOM 602 O O . GLY A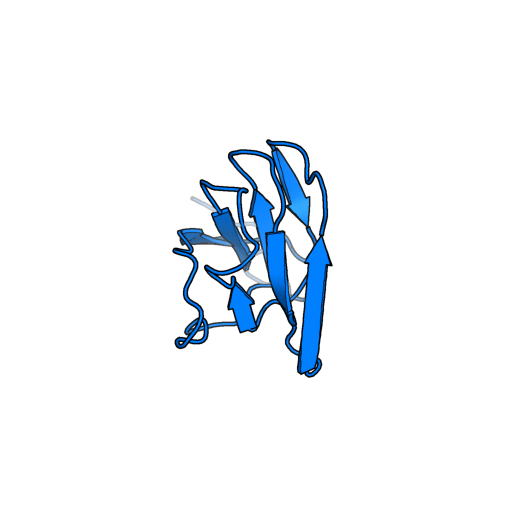 1 85 ? -0.614 -3.634 -6.810 1.00 98.69 85 GLY A O 1
ATOM 603 N N . LEU A 1 86 ? 1.016 -2.212 -6.167 1.00 98.56 86 LEU A N 1
ATOM 604 C CA . LEU A 1 86 ? 1.520 -1.862 -7.500 1.00 98.56 86 LEU A CA 1
ATOM 605 C C . LEU A 1 86 ? 3.009 -2.203 -7.646 1.00 98.56 86 LEU A C 1
ATOM 607 O O . LEU A 1 86 ? 3.794 -1.850 -6.757 1.00 98.56 86 LEU A O 1
ATOM 611 N N . TRP A 1 87 ? 3.416 -2.855 -8.744 1.00 96.62 87 TRP A N 1
ATOM 612 C CA . TRP A 1 87 ? 4.830 -3.139 -9.042 1.00 96.62 87 TRP A CA 1
ATOM 613 C C . TRP A 1 87 ? 5.155 -3.326 -10.524 1.00 96.62 87 TRP A C 1
ATOM 615 O O . TRP A 1 87 ? 4.256 -3.532 -11.368 1.00 96.62 87 TRP A O 1
#